Protein AF-A0A4U2DA63-F1 (afdb_monomer_lite)

Secondary structure (DSSP, 8-state):
-EEEEEEEEEEPTTTPEEHHHHHHHHHHTT-HHHHHHHHHHHHHH-GGGTTT-EE--TT--GGGTTSSEEEEEEEEEEE---HHHHHHHHHT-HHHHHHHHHHTTPPPHHHHHHHHHHTTSS-HHHHHTTSTTSS---HHHHHHHHHHHHHHHHHHHHHHHHHHT--

Radius of gyration: 21.56 Å; chains: 1; bounding box: 54×56×49 Å

Foldseek 3Di:
DDKDKWWFWWFDPVDWAQLVRVCVQCVVVVNNVVSVVLLVQCCVLPVPLNRQATAFRCQADPSCPRPRTDGTDMQMFDDDDDPVLVVCVVVVPVVVSVVVCVVVVGDHSLNSLSVCRSNNTHHLVRVCVIDPCNDPDDPVNVVVVVVVVVVVVVVVVVVVVVVVPPD

Structure (mmCIF, N/CA/C/O backbone):
data_AF-A0A4U2DA63-F1
#
_entry.id   AF-A0A4U2DA63-F1
#
loop_
_atom_site.group_PDB
_atom_site.id
_atom_site.type_symbol
_atom_site.label_atom_id
_atom_site.label_alt_id
_atom_site.label_comp_id
_atom_site.label_asym_id
_atom_site.label_entity_id
_atom_site.label_seq_id
_atom_site.pdbx_PDB_ins_code
_atom_site.Cartn_x
_atom_site.Cartn_y
_atom_site.Cartn_z
_atom_site.occupancy
_atom_site.B_iso_or_equiv
_atom_site.auth_seq_id
_atom_site.auth_comp_id
_atom_site.auth_asym_id
_atom_site.auth_atom_id
_atom_site.pdbx_PDB_model_num
ATOM 1 N N . LEU A 1 1 ? -22.366 0.342 10.769 1.00 85.88 1 LEU A N 1
ATOM 2 C CA . LEU A 1 1 ? -21.288 -0.202 9.923 1.00 85.88 1 LEU A CA 1
ATOM 3 C C . LEU A 1 1 ? -20.566 0.971 9.293 1.00 85.88 1 LEU A C 1
ATOM 5 O O . LEU A 1 1 ? -21.212 1.729 8.578 1.00 85.88 1 LEU A O 1
ATOM 9 N N . PHE A 1 2 ? -19.280 1.134 9.579 1.00 93.81 2 PHE A N 1
ATOM 10 C CA . PHE A 1 2 ? -18.422 2.060 8.848 1.00 93.81 2 PHE A CA 1
ATOM 11 C C . PHE A 1 2 ? -17.526 1.274 7.905 1.00 93.81 2 PHE A C 1
ATOM 13 O O . PHE A 1 2 ? -16.993 0.227 8.266 1.00 93.81 2 PHE A O 1
ATOM 20 N N . THR A 1 3 ? -17.407 1.770 6.680 1.00 95.00 3 THR A N 1
ATOM 21 C CA . THR A 1 3 ? -16.591 1.164 5.634 1.00 95.00 3 THR A CA 1
ATOM 22 C C . THR A 1 3 ? -15.811 2.254 4.939 1.00 95.00 3 THR A C 1
ATOM 24 O O . THR A 1 3 ? -16.402 3.222 4.454 1.00 95.00 3 THR A O 1
ATOM 27 N N . HIS A 1 4 ? -14.511 2.057 4.822 1.00 95.31 4 HIS A N 1
ATOM 28 C CA . HIS A 1 4 ? -13.670 2.858 3.955 1.00 95.31 4 HIS A CA 1
ATOM 29 C C . HIS A 1 4 ? -12.944 1.907 3.010 1.00 95.31 4 HIS A C 1
ATOM 31 O O . HIS A 1 4 ? -12.374 0.900 3.423 1.00 95.31 4 HIS A O 1
ATOM 37 N N . GLN A 1 5 ? -13.050 2.189 1.714 1.00 96.25 5 GLN A N 1
ATOM 38 C CA . GLN A 1 5 ? -12.529 1.325 0.667 1.00 96.25 5 GLN A CA 1
ATOM 39 C C . GLN A 1 5 ? -11.812 2.123 -0.413 1.00 96.25 5 GLN A C 1
ATOM 41 O O . GLN A 1 5 ? -12.194 3.249 -0.739 1.00 96.25 5 GLN A O 1
ATOM 46 N N . LYS A 1 6 ? -10.818 1.484 -1.027 1.00 97.19 6 LYS A N 1
ATOM 47 C CA . LYS A 1 6 ? -10.111 1.975 -2.208 1.00 97.19 6 LYS A CA 1
ATOM 48 C C . LYS A 1 6 ? -9.960 0.838 -3.217 1.00 97.19 6 LYS A C 1
ATOM 50 O O . LYS A 1 6 ? -9.891 -0.340 -2.862 1.00 97.19 6 LYS A O 1
ATOM 55 N N . LEU A 1 7 ? -9.904 1.204 -4.495 1.00 98.00 7 LEU A N 1
ATOM 56 C CA . LEU A 1 7 ? -9.542 0.283 -5.567 1.00 98.00 7 LEU A CA 1
ATOM 57 C C . LEU A 1 7 ? -8.098 0.550 -5.968 1.00 98.00 7 LEU A C 1
ATOM 59 O O . LEU A 1 7 ? -7.829 1.534 -6.658 1.00 98.00 7 LEU A O 1
ATOM 63 N N . VAL A 1 8 ? -7.198 -0.334 -5.547 1.00 98.06 8 VAL A N 1
ATOM 64 C CA . VAL A 1 8 ? -5.779 -0.229 -5.882 1.00 98.06 8 VAL A CA 1
ATOM 65 C C . VAL A 1 8 ? -5.472 -0.895 -7.213 1.00 98.06 8 VAL A C 1
ATOM 67 O O . VAL A 1 8 ? -6.122 -1.877 -7.587 1.00 98.06 8 VAL A O 1
ATOM 70 N N . ARG A 1 9 ? -4.507 -0.364 -7.965 1.00 98.44 9 ARG A N 1
ATOM 71 C CA . ARG A 1 9 ? -4.078 -0.981 -9.229 1.00 98.44 9 ARG A CA 1
ATOM 72 C C . ARG A 1 9 ? -3.443 -2.347 -8.958 1.00 98.44 9 ARG A C 1
ATOM 74 O O . ARG A 1 9 ? -2.676 -2.523 -8.016 1.00 98.44 9 ARG A O 1
ATOM 81 N N . LYS A 1 10 ? -3.813 -3.337 -9.771 1.00 98.69 10 LYS A N 1
ATOM 82 C CA . LYS A 1 10 ? -3.297 -4.704 -9.658 1.00 98.69 10 LYS A CA 1
ATOM 83 C C . LYS A 1 10 ? -2.091 -4.873 -10.571 1.00 98.69 10 LYS A C 1
ATOM 85 O O . LYS A 1 10 ? -2.161 -4.515 -11.747 1.00 98.69 10 LYS A O 1
ATOM 90 N N . LEU A 1 11 ? -1.028 -5.488 -10.066 1.00 98.81 11 LEU A N 1
ATOM 91 C CA . LEU A 1 11 ? 0.128 -5.862 -10.874 1.00 98.81 11 LEU A CA 1
ATOM 92 C C . LEU A 1 11 ? -0.267 -6.776 -12.040 1.00 98.81 11 LEU A C 1
ATOM 94 O O . LEU A 1 11 ? -1.131 -7.650 -11.918 1.00 98.81 11 LEU A O 1
ATOM 98 N N . CYS A 1 12 ? 0.372 -6.579 -13.193 1.00 98.62 12 CYS A N 1
ATOM 99 C CA . CYS A 1 12 ? 0.159 -7.454 -14.337 1.00 98.62 12 CYS A CA 1
ATOM 100 C C . CYS A 1 12 ? 0.702 -8.864 -14.035 1.00 98.62 12 CYS A C 1
ATOM 102 O O . CYS A 1 12 ? 1.898 -9.001 -13.781 1.00 98.62 12 CYS A O 1
ATOM 104 N N . PRO A 1 13 ? -0.108 -9.932 -14.155 1.00 97.88 13 PRO A N 1
ATOM 105 C CA . PRO A 1 13 ? 0.342 -11.290 -13.836 1.00 97.88 13 PRO A CA 1
ATOM 106 C C . PRO A 1 13 ? 1.377 -11.847 -14.828 1.00 97.88 13 PRO A C 1
ATOM 108 O O . PRO A 1 13 ? 1.929 -12.912 -14.587 1.00 97.88 13 PRO A O 1
ATOM 111 N N . HIS A 1 14 ? 1.619 -11.159 -15.949 1.00 98.38 14 HIS A N 1
ATOM 112 C CA . HIS A 1 14 ? 2.535 -11.607 -17.002 1.00 98.38 14 HIS A CA 1
ATOM 113 C C . HIS A 1 14 ? 3.917 -10.958 -16.944 1.00 98.38 14 HIS A C 1
ATOM 115 O O . HIS A 1 14 ? 4.834 -11.469 -17.576 1.00 98.38 14 HIS A O 1
ATOM 121 N N . CYS A 1 15 ? 4.057 -9.815 -16.270 1.00 98.50 15 CYS A N 1
ATOM 122 C CA . CYS A 1 15 ? 5.322 -9.081 -16.250 1.00 98.50 15 CYS A CA 1
ATOM 123 C C . CYS A 1 15 ? 5.714 -8.541 -14.875 1.00 98.50 15 CYS A C 1
ATOM 125 O O . CYS A 1 15 ? 6.752 -7.906 -14.784 1.00 98.50 15 CYS A O 1
ATOM 127 N N . ALA A 1 16 ? 4.911 -8.733 -13.823 1.00 98.56 16 ALA A N 1
ATOM 128 C CA . ALA A 1 16 ? 5.319 -8.345 -12.474 1.00 98.56 16 ALA A CA 1
ATOM 129 C C . ALA A 1 16 ? 6.636 -9.035 -12.092 1.00 98.56 16 ALA A C 1
ATOM 131 O O . ALA A 1 16 ? 6.780 -10.239 -12.296 1.00 98.56 16 ALA A O 1
ATOM 132 N N . LEU A 1 17 ? 7.570 -8.263 -11.543 1.00 98.50 17 LEU A N 1
ATOM 133 C CA . LEU A 1 17 ? 8.938 -8.703 -11.281 1.00 98.50 17 LEU A CA 1
ATOM 134 C C . LEU A 1 17 ? 9.125 -9.015 -9.804 1.00 98.50 17 LEU A C 1
ATOM 136 O O . LEU A 1 17 ? 8.574 -8.319 -8.950 1.00 98.50 17 LEU A O 1
ATOM 140 N N . THR A 1 18 ? 9.923 -10.030 -9.488 1.00 97.94 18 THR A N 1
ATOM 141 C CA . THR A 1 18 ? 10.532 -10.152 -8.155 1.00 97.94 18 THR A CA 1
ATOM 142 C C . THR A 1 18 ? 11.461 -8.958 -7.896 1.00 97.94 18 THR A C 1
ATOM 144 O O . THR A 1 18 ? 11.858 -8.265 -8.833 1.00 97.94 18 THR A O 1
ATOM 147 N N . LEU A 1 19 ? 11.828 -8.698 -6.638 1.00 95.88 19 LEU A N 1
ATOM 148 C CA . LEU A 1 19 ? 12.785 -7.625 -6.335 1.00 95.88 19 LEU A CA 1
ATOM 149 C C . LEU A 1 19 ? 14.155 -7.870 -6.991 1.00 95.88 19 LEU A C 1
ATOM 151 O O . LEU A 1 19 ? 14.744 -6.933 -7.523 1.00 95.88 19 LEU A O 1
ATOM 155 N N . ASP A 1 20 ? 14.609 -9.124 -7.049 1.00 94.50 20 ASP A N 1
ATOM 156 C CA . ASP A 1 20 ? 15.888 -9.480 -7.674 1.00 94.50 20 ASP A CA 1
ATOM 157 C C . ASP A 1 20 ? 15.867 -9.251 -9.196 1.00 94.50 20 ASP A C 1
ATOM 159 O O . ASP A 1 20 ? 16.792 -8.664 -9.757 1.00 94.50 20 ASP A O 1
ATOM 163 N N . GLU A 1 21 ? 14.782 -9.648 -9.870 1.00 96.88 21 GLU A N 1
ATOM 164 C CA . GLU A 1 21 ? 14.586 -9.398 -11.308 1.00 96.88 21 GLU A CA 1
ATOM 165 C C . GLU A 1 21 ? 14.439 -7.902 -11.612 1.00 96.88 21 GLU A C 1
ATOM 167 O O . GLU A 1 21 ? 14.911 -7.413 -12.643 1.00 96.88 21 GLU A O 1
ATOM 172 N N . ALA A 1 22 ? 13.788 -7.163 -10.709 1.00 97.38 22 ALA A N 1
ATOM 173 C CA . ALA A 1 22 ? 13.532 -5.745 -10.879 1.00 97.38 22 ALA A CA 1
ATOM 174 C C . ALA A 1 22 ? 14.817 -4.930 -10.963 1.00 97.38 22 ALA A C 1
ATOM 176 O O . ALA A 1 22 ? 14.850 -3.984 -11.741 1.00 97.38 22 ALA A O 1
ATOM 177 N N . LYS A 1 23 ? 15.889 -5.307 -10.256 1.00 96.75 23 LYS A N 1
ATOM 178 C CA . LYS A 1 23 ? 17.153 -4.565 -10.328 1.00 96.75 23 LYS A CA 1
ATOM 179 C C . LYS A 1 23 ? 17.625 -4.379 -11.774 1.00 96.75 23 LYS A C 1
ATOM 181 O O . LYS A 1 23 ? 17.825 -3.252 -12.212 1.00 96.75 23 LYS A O 1
ATOM 186 N N . ALA A 1 24 ? 17.760 -5.473 -12.522 1.00 96.19 24 ALA A N 1
ATOM 187 C CA . ALA A 1 24 ? 18.251 -5.419 -13.898 1.00 96.19 24 ALA A CA 1
ATOM 188 C C . ALA A 1 24 ? 17.273 -4.690 -14.835 1.00 96.19 24 ALA A C 1
ATOM 190 O O . ALA A 1 24 ? 17.699 -3.927 -15.701 1.00 96.19 24 ALA A O 1
ATOM 191 N N . ALA A 1 25 ? 15.965 -4.896 -14.651 1.00 97.25 25 ALA A N 1
ATOM 192 C CA . ALA A 1 25 ? 14.949 -4.230 -15.460 1.00 97.25 25 ALA A CA 1
ATOM 193 C C . ALA A 1 25 ? 14.934 -2.712 -15.226 1.00 97.25 25 ALA A C 1
ATOM 195 O O . ALA A 1 25 ? 14.902 -1.946 -16.179 1.00 97.25 25 ALA A O 1
ATOM 196 N N . TYR A 1 26 ? 14.989 -2.260 -13.976 1.00 98.00 26 TYR A N 1
ATOM 197 C CA . TYR A 1 26 ? 15.017 -0.836 -13.648 1.00 98.00 26 TYR A CA 1
ATOM 198 C C . TYR A 1 26 ? 16.339 -0.184 -14.071 1.00 98.00 26 TYR A C 1
ATOM 200 O O . TYR A 1 26 ? 16.313 0.929 -14.590 1.00 98.00 26 TYR A O 1
ATOM 208 N N . ASP A 1 27 ? 17.470 -0.888 -13.933 1.00 96.81 27 ASP A N 1
ATOM 209 C CA . ASP A 1 27 ? 18.773 -0.418 -14.418 1.00 96.81 27 ASP A CA 1
ATOM 210 C C . ASP A 1 27 ? 18.759 -0.191 -15.948 1.00 96.81 27 ASP A C 1
ATOM 212 O O . ASP A 1 27 ? 19.274 0.819 -16.413 1.00 96.81 27 ASP A O 1
ATOM 216 N N . HIS A 1 28 ? 18.124 -1.075 -16.732 1.00 97.00 28 HIS A N 1
ATOM 217 C CA . HIS A 1 28 ? 17.982 -0.923 -18.193 1.00 97.00 28 HIS A CA 1
ATOM 218 C C . HIS A 1 28 ? 17.077 0.253 -18.607 1.00 97.00 28 HIS A C 1
ATOM 220 O O . HIS A 1 28 ? 17.131 0.713 -19.746 1.00 97.00 28 HIS A O 1
ATOM 226 N N . HIS A 1 29 ? 16.208 0.709 -17.708 1.00 96.38 29 HIS A N 1
ATOM 227 C CA . HIS A 1 29 ? 15.232 1.767 -17.961 1.00 96.38 29 HIS A CA 1
ATOM 228 C C . HIS A 1 29 ? 15.611 3.108 -17.312 1.00 96.38 29 HIS A C 1
ATOM 230 O O . HIS A 1 29 ? 14.774 4.004 -17.278 1.00 96.38 29 HIS A O 1
ATOM 236 N N . ASP A 1 30 ? 16.841 3.246 -16.805 1.00 96.75 30 ASP A N 1
ATOM 237 C CA . ASP A 1 30 ? 17.318 4.440 -16.091 1.00 96.75 30 ASP A CA 1
ATOM 238 C C . ASP A 1 30 ? 16.449 4.814 -14.866 1.00 96.75 30 ASP A C 1
ATOM 240 O O . ASP A 1 30 ? 16.319 5.978 -14.487 1.00 96.75 30 ASP A O 1
ATOM 244 N N . GLU A 1 31 ? 15.844 3.812 -14.212 1.00 96.50 31 GLU A N 1
ATOM 245 C CA . GLU A 1 31 ? 14.964 3.975 -13.044 1.00 96.50 31 GLU A CA 1
ATOM 246 C C . GLU A 1 31 ? 15.602 3.450 -11.737 1.00 96.50 31 GLU A C 1
ATOM 248 O O . GLU A 1 31 ? 14.911 3.025 -10.804 1.00 96.50 31 GLU A O 1
ATOM 253 N N . GLN A 1 32 ? 16.933 3.484 -11.615 1.00 96.62 32 GLN A N 1
ATOM 254 C CA . GLN A 1 32 ? 17.656 2.916 -10.464 1.00 96.62 32 GLN A CA 1
ATOM 255 C C . GLN A 1 32 ? 17.201 3.522 -9.129 1.00 96.62 32 GLN A C 1
ATOM 257 O O . GLN A 1 32 ? 17.035 2.801 -8.144 1.00 96.62 32 GLN A O 1
ATOM 262 N N . ALA A 1 33 ? 16.942 4.834 -9.096 1.00 94.88 33 ALA A N 1
ATOM 263 C CA . ALA A 1 33 ? 16.454 5.524 -7.902 1.00 94.88 33 ALA A CA 1
ATOM 264 C C . ALA A 1 33 ? 15.083 4.989 -7.450 1.00 94.88 33 ALA A C 1
ATOM 266 O O . ALA A 1 33 ? 14.896 4.682 -6.273 1.00 94.88 33 ALA A O 1
ATOM 267 N N . ALA A 1 34 ? 14.151 4.789 -8.389 1.00 94.56 34 ALA A N 1
ATOM 268 C CA . ALA A 1 34 ? 12.824 4.255 -8.092 1.00 94.56 34 ALA A CA 1
ATOM 269 C C . ALA A 1 34 ? 12.896 2.819 -7.548 1.00 94.56 34 ALA A C 1
ATOM 271 O O . ALA A 1 34 ? 12.163 2.473 -6.616 1.00 94.56 34 ALA A O 1
ATOM 272 N N . TYR A 1 35 ? 13.804 1.995 -8.084 1.00 96.94 35 TYR A N 1
ATOM 273 C CA . TYR A 1 35 ? 14.079 0.664 -7.543 1.00 96.94 35 TYR A CA 1
ATOM 274 C C . TYR A 1 35 ? 14.596 0.728 -6.098 1.00 96.94 35 TYR A C 1
ATOM 276 O O . TYR A 1 35 ? 14.050 0.044 -5.232 1.00 96.94 35 TYR A O 1
ATOM 284 N N . GLN A 1 36 ? 15.585 1.581 -5.807 1.00 95.56 36 GLN A N 1
ATOM 285 C CA . GLN A 1 36 ? 16.142 1.718 -4.452 1.00 95.56 36 GLN A CA 1
ATOM 286 C C . GLN A 1 36 ? 15.100 2.192 -3.435 1.00 95.56 36 GLN A C 1
ATOM 288 O O . GLN A 1 36 ? 15.037 1.664 -2.320 1.00 95.56 36 GLN A O 1
ATOM 293 N N . THR A 1 37 ? 14.235 3.135 -3.821 1.00 93.75 37 THR A N 1
ATOM 294 C CA . THR A 1 37 ? 13.110 3.557 -2.981 1.00 93.75 37 THR A CA 1
ATOM 295 C C . THR A 1 37 ? 12.199 2.372 -2.675 1.00 93.75 37 THR A C 1
ATOM 297 O O . THR A 1 37 ? 11.969 2.078 -1.504 1.00 93.75 37 THR A O 1
ATOM 300 N N . LYS A 1 38 ? 11.737 1.632 -3.691 1.00 95.12 38 LYS A N 1
ATOM 301 C CA . LYS A 1 38 ? 10.862 0.462 -3.494 1.00 95.12 38 LYS A CA 1
ATOM 302 C C . LYS A 1 38 ? 11.513 -0.589 -2.597 1.00 95.12 38 LYS A C 1
ATOM 304 O O . LYS A 1 38 ? 10.867 -1.071 -1.671 1.00 95.12 38 LYS A O 1
ATOM 309 N N . LEU A 1 39 ? 12.786 -0.909 -2.831 1.00 95.19 39 LEU A N 1
ATOM 310 C CA . LEU A 1 39 ? 13.541 -1.877 -2.035 1.00 95.19 39 LEU A CA 1
ATOM 311 C C . LEU A 1 39 ? 13.607 -1.464 -0.559 1.00 95.19 39 LEU A C 1
ATOM 313 O O . LEU A 1 39 ? 13.322 -2.272 0.325 1.00 95.19 39 LEU A O 1
ATOM 317 N N . THR A 1 40 ? 13.916 -0.194 -0.294 1.00 93.12 40 THR A N 1
ATOM 318 C CA . THR A 1 40 ? 13.990 0.363 1.065 1.00 93.12 40 THR A CA 1
ATOM 319 C C . THR A 1 40 ? 12.634 0.303 1.765 1.00 93.12 40 THR A C 1
ATOM 321 O O . THR A 1 40 ? 12.533 -0.135 2.914 1.00 93.12 40 THR A O 1
ATOM 324 N N . GLN A 1 41 ? 11.572 0.703 1.064 1.00 92.69 41 GLN A N 1
ATOM 325 C CA . GLN A 1 41 ? 10.210 0.702 1.595 1.00 92.69 41 GLN A CA 1
ATOM 326 C C . GLN A 1 41 ? 9.736 -0.719 1.919 1.00 92.69 41 GLN A C 1
ATOM 328 O O . GLN A 1 41 ? 9.219 -0.959 3.010 1.00 92.69 41 GLN A O 1
ATOM 333 N N . VAL A 1 42 ? 9.951 -1.671 1.006 1.00 94.31 42 VAL A N 1
ATOM 334 C CA . VAL A 1 42 ? 9.591 -3.078 1.216 1.00 94.31 42 VAL A CA 1
ATOM 335 C C . VAL A 1 42 ? 10.391 -3.683 2.365 1.00 94.31 42 VAL A C 1
ATOM 337 O O . VAL A 1 42 ? 9.796 -4.303 3.240 1.00 94.31 42 VAL A O 1
ATOM 340 N N . SER A 1 43 ? 11.705 -3.456 2.420 1.00 93.38 43 SER A N 1
ATOM 341 C CA . SER A 1 43 ? 12.558 -3.988 3.495 1.00 93.38 43 SER A CA 1
ATOM 342 C C . SER A 1 43 ? 12.159 -3.451 4.871 1.00 93.38 43 SER A C 1
ATOM 344 O O . SER A 1 43 ? 12.243 -4.164 5.865 1.00 93.38 43 SER A O 1
ATOM 346 N N . THR A 1 44 ? 11.681 -2.206 4.926 1.00 91.31 44 THR A N 1
ATOM 347 C CA . THR A 1 44 ? 11.251 -1.554 6.169 1.00 91.31 44 THR A CA 1
ATOM 348 C C . THR A 1 44 ? 9.863 -2.016 6.613 1.00 91.31 44 THR A C 1
ATOM 350 O O . THR A 1 44 ? 9.633 -2.261 7.794 1.00 91.31 44 THR A O 1
ATOM 353 N N . LEU A 1 45 ? 8.909 -2.109 5.682 1.00 92.31 45 LEU A N 1
ATOM 354 C CA . LEU A 1 45 ? 7.502 -2.366 6.007 1.00 92.31 45 LEU A CA 1
ATOM 355 C C . LEU A 1 45 ? 7.125 -3.847 5.998 1.00 92.31 45 LEU A C 1
ATOM 357 O O . LEU A 1 45 ? 6.155 -4.229 6.650 1.00 92.31 45 LEU A O 1
ATOM 361 N N . LEU A 1 46 ? 7.847 -4.661 5.232 1.00 94.31 46 LEU A N 1
ATOM 362 C CA . LEU A 1 46 ? 7.534 -6.059 4.946 1.00 94.31 46 LEU A CA 1
ATOM 363 C C . LEU A 1 46 ? 8.799 -6.949 4.976 1.00 94.31 46 LEU A C 1
ATOM 365 O O . LEU A 1 46 ? 9.011 -7.716 4.031 1.00 94.31 46 LEU A O 1
ATOM 369 N N . PRO A 1 47 ? 9.629 -6.900 6.041 1.00 92.19 47 PRO A N 1
ATOM 370 C CA . PRO A 1 47 ? 10.904 -7.627 6.089 1.00 92.19 47 PRO A CA 1
ATOM 371 C C . PRO A 1 47 ? 10.735 -9.139 5.856 1.00 92.19 47 PRO A C 1
ATOM 373 O O . PRO A 1 47 ? 11.477 -9.741 5.084 1.00 92.19 47 PRO A O 1
ATOM 376 N N . GLU A 1 48 ? 9.686 -9.737 6.423 1.00 94.06 48 GLU A N 1
ATOM 377 C CA . GLU A 1 48 ? 9.412 -11.180 6.324 1.00 94.06 48 GLU A CA 1
ATOM 378 C C . GLU A 1 48 ? 8.854 -11.623 4.957 1.00 94.06 48 GLU A C 1
ATOM 380 O O . GLU A 1 48 ? 8.853 -12.810 4.629 1.00 94.06 48 GLU A O 1
ATOM 385 N N . ALA A 1 49 ? 8.358 -10.688 4.139 1.00 92.06 49 ALA A N 1
ATOM 386 C CA . ALA A 1 49 ? 7.699 -10.991 2.865 1.00 92.06 49 ALA A CA 1
ATOM 387 C C . ALA A 1 49 ? 8.543 -10.619 1.634 1.00 92.06 49 ALA A C 1
ATOM 389 O O . ALA A 1 49 ? 8.055 -10.721 0.508 1.00 92.06 49 ALA A O 1
ATOM 390 N N . HIS A 1 50 ? 9.808 -10.229 1.822 1.00 91.00 50 HIS A N 1
ATOM 391 C CA . HIS A 1 50 ? 10.689 -9.718 0.763 1.00 91.00 50 HIS A CA 1
ATOM 392 C C . HIS A 1 50 ? 10.721 -10.601 -0.504 1.00 91.00 50 HIS A C 1
ATOM 394 O O . HIS A 1 50 ? 10.665 -10.098 -1.622 1.00 91.00 50 HIS A O 1
ATOM 400 N N . HIS A 1 51 ? 10.737 -11.928 -0.345 1.00 92.44 51 HIS A N 1
ATOM 401 C CA . HIS A 1 51 ? 10.796 -12.897 -1.450 1.00 92.44 51 HIS A CA 1
ATOM 402 C C . HIS A 1 51 ? 9.470 -13.053 -2.231 1.00 92.44 51 HIS A C 1
ATOM 404 O O . HIS A 1 51 ? 9.466 -13.460 -3.399 1.00 92.44 51 HIS A O 1
ATOM 410 N N . GLN A 1 52 ? 8.333 -12.739 -1.602 1.00 96.19 52 GLN A N 1
ATOM 411 C CA . GLN A 1 52 ? 6.998 -12.832 -2.210 1.00 96.19 52 GLN A CA 1
ATOM 412 C C . GLN A 1 52 ? 6.580 -11.537 -2.899 1.00 96.19 52 GLN A C 1
ATOM 414 O O . GLN A 1 52 ? 5.835 -11.583 -3.880 1.00 96.19 52 GLN A O 1
ATOM 419 N N . VAL A 1 53 ? 7.080 -10.397 -2.418 1.00 97.88 53 VAL A N 1
ATOM 420 C CA . VAL A 1 53 ? 6.776 -9.092 -3.000 1.00 97.88 53 VAL A CA 1
ATOM 421 C C . VAL A 1 53 ? 7.132 -9.075 -4.487 1.00 97.88 53 VAL A C 1
ATOM 423 O O . VAL A 1 53 ? 8.100 -9.685 -4.959 1.00 97.88 53 VAL A O 1
ATOM 426 N N . ARG A 1 54 ? 6.283 -8.380 -5.239 1.00 98.50 54 ARG A N 1
ATOM 427 C CA . ARG A 1 54 ? 6.461 -8.112 -6.659 1.00 98.50 54 ARG A CA 1
ATOM 428 C C . ARG A 1 54 ? 6.349 -6.617 -6.903 1.00 98.50 54 ARG A C 1
ATOM 430 O O . ARG A 1 54 ? 5.632 -5.923 -6.183 1.00 98.50 54 ARG A O 1
ATOM 437 N N . VAL A 1 55 ? 7.034 -6.138 -7.931 1.00 98.38 55 VAL A N 1
ATOM 438 C CA . VAL A 1 55 ? 6.997 -4.739 -8.363 1.00 98.38 55 VAL A CA 1
ATOM 439 C C . VAL A 1 55 ? 6.594 -4.628 -9.825 1.00 98.38 55 VAL A C 1
ATOM 441 O O . VAL A 1 55 ? 6.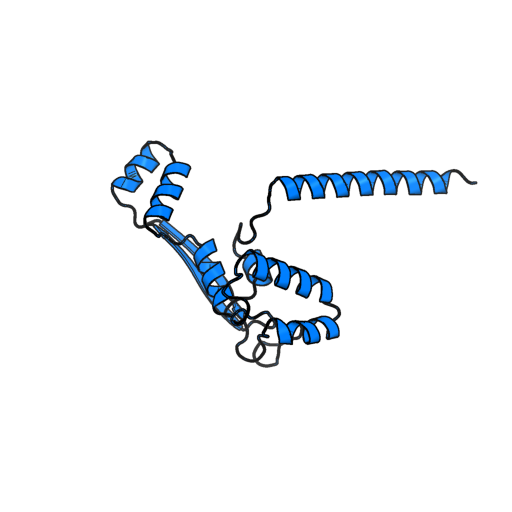633 -5.595 -10.597 1.00 98.38 55 VAL A O 1
ATOM 444 N N . LYS A 1 56 ? 6.146 -3.431 -10.195 1.00 98.31 56 LYS A N 1
ATOM 445 C CA . LYS A 1 56 ? 5.705 -3.114 -11.549 1.00 98.31 56 LYS A CA 1
ATOM 446 C C . LYS A 1 56 ? 6.882 -3.216 -12.521 1.00 98.31 56 LYS A C 1
ATOM 448 O O . LYS A 1 56 ? 7.954 -2.696 -12.248 1.00 98.31 56 LYS A O 1
ATOM 453 N N . HIS A 1 57 ? 6.679 -3.828 -13.685 1.00 98.38 57 HIS A N 1
ATOM 454 C CA . HIS A 1 57 ? 7.670 -3.743 -14.762 1.00 98.38 57 HIS A CA 1
ATOM 455 C C . HIS A 1 57 ? 7.679 -2.323 -15.354 1.00 98.38 57 HIS A C 1
ATOM 457 O O . HIS A 1 57 ? 6.601 -1.887 -15.770 1.00 98.38 57 HIS A O 1
ATOM 463 N N . PRO A 1 58 ? 8.836 -1.641 -15.491 1.00 97.75 58 PRO A N 1
ATOM 464 C CA . PRO A 1 58 ? 8.909 -0.276 -16.032 1.00 97.75 58 PRO A CA 1
ATOM 465 C C . PRO A 1 58 ? 8.250 -0.133 -17.414 1.00 97.75 58 PRO A C 1
ATOM 467 O O . PRO A 1 58 ? 7.349 0.677 -17.600 1.00 97.75 58 PRO A O 1
ATOM 470 N N . ALA A 1 59 ? 8.597 -1.016 -18.358 1.00 97.56 59 ALA A N 1
ATOM 471 C CA . ALA A 1 59 ? 8.003 -1.041 -19.703 1.00 97.56 59 ALA A CA 1
ATOM 472 C C . ALA A 1 59 ? 6.603 -1.685 -19.820 1.00 97.56 59 ALA A C 1
ATOM 474 O O . ALA A 1 59 ? 5.981 -1.636 -20.884 1.00 97.56 59 ALA A O 1
ATOM 475 N N . GLY A 1 60 ? 6.130 -2.389 -18.786 1.00 98.06 60 GLY A N 1
ATOM 476 C CA . GLY A 1 60 ? 5.001 -3.313 -18.910 1.00 98.06 60 GLY A CA 1
ATOM 477 C C . GLY A 1 60 ? 5.162 -4.369 -20.021 1.00 98.06 60 GLY A C 1
ATOM 478 O O . GLY A 1 60 ? 6.255 -4.695 -20.472 1.00 98.06 60 GLY A O 1
ATOM 479 N N . CYS A 1 61 ? 4.043 -4.939 -20.470 1.00 98.44 61 CYS A N 1
ATOM 480 C CA . CYS A 1 61 ? 3.988 -5.890 -21.581 1.00 98.44 61 CYS A CA 1
ATOM 481 C C . CYS A 1 61 ? 2.685 -5.724 -22.384 1.00 98.44 61 CYS A C 1
ATOM 483 O O . CYS A 1 61 ? 1.786 -4.972 -22.000 1.00 98.44 61 CYS A O 1
ATOM 485 N N . LYS A 1 62 ? 2.526 -6.475 -23.483 1.00 98.25 62 LYS A N 1
ATOM 486 C CA . LYS A 1 62 ? 1.310 -6.437 -24.323 1.00 98.25 62 LYS A CA 1
ATOM 487 C C . LYS A 1 62 ? 0.013 -6.753 -23.560 1.00 98.25 62 LYS A C 1
ATOM 489 O O . LYS A 1 62 ? -1.037 -6.218 -23.898 1.00 98.25 62 LYS A O 1
ATOM 494 N N . HIS A 1 63 ? 0.079 -7.581 -22.514 1.00 98.19 63 HIS A N 1
ATOM 495 C CA . HIS A 1 63 ? -1.095 -7.991 -21.731 1.00 98.19 63 HIS A CA 1
ATOM 496 C C . HIS A 1 63 ? -1.617 -6.891 -20.798 1.00 98.19 63 HIS A C 1
ATOM 498 O O . HIS A 1 63 ? -2.788 -6.909 -20.425 1.00 98.19 63 HIS A O 1
ATOM 504 N N . CYS A 1 64 ? -0.768 -5.929 -20.433 1.00 98.31 64 CYS A N 1
ATOM 505 C CA . CYS A 1 64 ? -1.153 -4.747 -19.664 1.00 98.31 64 CYS A CA 1
ATOM 506 C C . CYS A 1 64 ? -1.099 -3.457 -20.486 1.00 98.31 64 CYS A C 1
ATOM 508 O O . CYS A 1 64 ? -1.236 -2.387 -19.913 1.00 98.31 64 CYS A O 1
ATOM 510 N N . ARG A 1 65 ? -0.926 -3.531 -21.814 1.00 98.00 65 ARG A N 1
ATOM 511 C CA . ARG A 1 65 ? -0.782 -2.345 -22.680 1.00 98.00 65 ARG A CA 1
ATOM 512 C C . ARG A 1 65 ? 0.356 -1.431 -22.207 1.00 98.00 65 ARG A C 1
ATOM 514 O O . ARG A 1 65 ? 0.180 -0.227 -22.074 1.00 98.00 65 ARG A O 1
ATOM 521 N N . GLN A 1 66 ? 1.503 -2.048 -21.910 1.00 98.06 66 GLN A N 1
ATOM 522 C CA . GLN A 1 66 ? 2.741 -1.358 -21.535 1.00 98.06 66 GLN A CA 1
ATOM 523 C C . GLN A 1 66 ? 2.642 -0.508 -20.250 1.00 98.06 66 GLN A C 1
ATOM 525 O O . GLN A 1 66 ? 3.442 0.391 -20.040 1.00 98.06 66 GLN A O 1
ATOM 530 N N . THR A 1 67 ? 1.686 -0.793 -19.356 1.00 97.69 67 THR A N 1
ATOM 531 C CA . THR A 1 67 ? 1.542 -0.045 -18.088 1.00 97.69 67 THR A CA 1
ATOM 532 C C . THR A 1 67 ? 2.235 -0.715 -16.898 1.00 97.69 67 THR A C 1
ATOM 534 O O . THR A 1 67 ? 2.544 -0.054 -15.911 1.00 97.69 67 THR A O 1
ATOM 537 N N . GLY A 1 68 ? 2.423 -2.039 -16.964 1.00 98.06 68 GLY A N 1
ATOM 538 C CA . GLY A 1 68 ? 2.871 -2.882 -15.848 1.00 98.06 68 GLY A CA 1
ATOM 539 C C . GLY A 1 68 ? 1.754 -3.326 -14.888 1.00 98.06 68 GLY A C 1
ATOM 540 O O . GLY A 1 68 ? 1.987 -4.165 -14.018 1.00 98.06 68 GLY A O 1
ATOM 541 N N . GLU A 1 69 ? 0.521 -2.856 -15.086 1.00 98.50 69 GLU A N 1
ATOM 542 C CA . GLU A 1 69 ? -0.631 -3.100 -14.207 1.00 98.50 69 GLU A CA 1
ATOM 543 C C . GLU A 1 69 ? -1.866 -3.512 -15.024 1.00 98.50 69 GLU A C 1
ATOM 545 O O . GLU A 1 69 ? -2.105 -3.016 -16.124 1.00 98.50 69 GLU A O 1
ATOM 550 N N . SER A 1 70 ? -2.678 -4.439 -14.514 1.00 98.00 70 SER A N 1
ATOM 551 C CA . SER A 1 70 ? -3.890 -4.894 -15.204 1.00 98.00 70 SER A CA 1
ATOM 552 C C . SER A 1 70 ? -5.017 -5.195 -14.220 1.00 98.00 70 SER A C 1
ATOM 554 O O . SER A 1 70 ? -4.986 -6.177 -13.476 1.00 98.00 70 SER A O 1
ATOM 556 N N . GLY A 1 71 ? -6.040 -4.338 -14.242 1.00 97.62 71 GLY A N 1
ATOM 557 C CA . GLY A 1 71 ? -7.195 -4.419 -13.354 1.00 97.62 71 GLY A CA 1
ATOM 558 C C . GLY A 1 71 ? -6.983 -3.721 -12.010 1.00 97.62 71 GLY A C 1
ATOM 559 O O . GLY A 1 71 ? -6.063 -2.922 -11.827 1.00 97.62 71 GLY A O 1
ATOM 560 N N . ARG A 1 72 ? -7.890 -3.995 -11.069 1.00 98.19 72 ARG A N 1
ATOM 561 C CA . ARG A 1 72 ? -7.911 -3.386 -9.734 1.00 98.19 72 ARG A CA 1
ATOM 562 C C . ARG A 1 72 ? -8.205 -4.434 -8.665 1.00 98.19 72 ARG A C 1
ATOM 564 O O . ARG A 1 72 ? -8.846 -5.443 -8.956 1.00 98.19 72 ARG A O 1
ATOM 571 N N . LEU A 1 73 ? -7.762 -4.176 -7.440 1.00 97.81 73 LEU A N 1
ATOM 572 C CA . LEU A 1 73 ? -8.078 -4.956 -6.247 1.00 97.81 73 LEU A CA 1
ATOM 573 C C . LEU A 1 73 ? -8.705 -4.061 -5.184 1.00 97.81 73 LEU A C 1
ATOM 575 O O . LEU A 1 73 ? -8.375 -2.885 -5.066 1.00 97.81 73 LEU A O 1
ATOM 579 N N . LEU A 1 74 ? -9.620 -4.637 -4.411 1.00 97.56 74 LEU A N 1
ATOM 580 C CA . LEU A 1 74 ? -10.218 -3.972 -3.265 1.00 97.56 74 LEU A CA 1
ATOM 581 C C . LEU A 1 74 ? -9.257 -4.037 -2.076 1.00 97.56 74 LEU A C 1
ATOM 583 O O . LEU A 1 74 ? -8.814 -5.120 -1.688 1.00 97.56 74 LEU A O 1
ATOM 587 N N . VAL A 1 75 ? -9.008 -2.879 -1.477 1.00 97.75 75 VAL A N 1
ATOM 588 C CA . VAL A 1 75 ? -8.529 -2.755 -0.101 1.00 97.75 75 VAL A CA 1
ATOM 589 C C . VAL A 1 75 ? -9.591 -1.997 0.678 1.00 97.75 75 VAL A C 1
ATOM 591 O O . VAL A 1 75 ? -10.219 -1.072 0.161 1.00 97.75 75 VAL A O 1
ATOM 594 N N . LEU A 1 76 ? -9.847 -2.437 1.899 1.00 96.25 76 LEU A N 1
ATOM 595 C CA . LEU A 1 76 ? -10.861 -1.842 2.751 1.00 96.25 76 LEU A CA 1
ATOM 596 C C . LEU A 1 76 ? -10.514 -2.016 4.220 1.00 96.25 76 LEU A C 1
ATOM 598 O O . LEU A 1 76 ? -9.811 -2.963 4.581 1.00 96.25 76 LEU A O 1
ATOM 602 N N . GLU A 1 77 ? -11.120 -1.155 5.018 1.00 95.12 77 GLU A N 1
ATOM 603 C CA . GLU A 1 77 ? -11.357 -1.334 6.440 1.00 95.12 77 GLU A CA 1
ATOM 604 C C . GLU A 1 77 ? -12.861 -1.313 6.711 1.00 95.12 77 GLU A C 1
ATOM 606 O O . GLU A 1 77 ? -13.631 -0.596 6.059 1.00 95.12 77 GLU A O 1
ATOM 611 N N . LEU A 1 78 ? -13.280 -2.134 7.667 1.00 94.75 78 LEU A N 1
ATOM 612 C CA . LEU A 1 78 ? -14.676 -2.296 8.039 1.00 94.75 78 LEU A CA 1
ATOM 613 C C . LEU A 1 78 ? -14.785 -2.340 9.556 1.00 94.75 78 LEU A C 1
ATOM 615 O O . LEU A 1 78 ? -14.107 -3.139 10.194 1.00 94.75 78 LEU A O 1
ATOM 619 N N . ILE A 1 79 ? -15.652 -1.500 10.111 1.00 95.19 79 ILE A N 1
ATOM 620 C CA . ILE A 1 79 ? -15.963 -1.464 11.539 1.00 95.19 79 ILE A CA 1
ATOM 621 C C 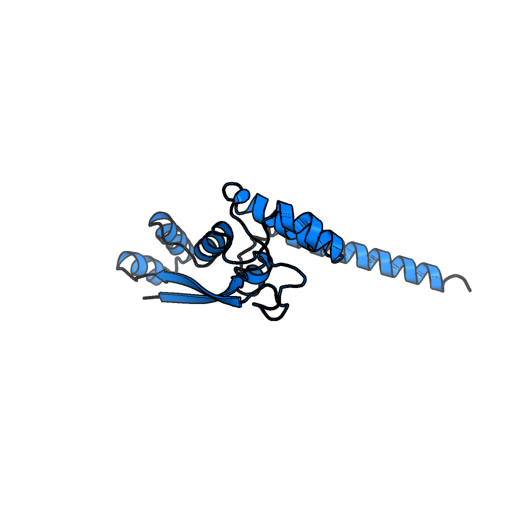. ILE A 1 79 ? -17.456 -1.755 11.699 1.00 95.19 79 ILE A C 1
ATOM 623 O O . ILE A 1 79 ? -18.322 -0.947 11.328 1.00 95.19 79 ILE A O 1
ATOM 627 N N . ALA A 1 80 ? -17.767 -2.936 12.229 1.00 93.00 80 ALA A N 1
ATOM 628 C CA . ALA A 1 80 ? -19.096 -3.227 12.744 1.00 93.00 80 ALA A CA 1
ATOM 629 C C . ALA A 1 80 ? -19.233 -2.497 14.084 1.00 93.00 80 ALA A C 1
ATOM 631 O O . ALA A 1 80 ? -18.421 -2.708 14.968 1.00 93.00 80 ALA A O 1
ATOM 632 N N . ILE A 1 81 ? -20.204 -1.586 14.187 1.00 94.88 81 ILE A N 1
ATOM 633 C CA . ILE A 1 81 ? -20.380 -0.770 15.393 1.00 94.88 81 ILE A CA 1
ATOM 634 C C . ILE A 1 81 ? -21.155 -1.585 16.419 1.00 94.88 81 ILE A C 1
ATOM 636 O O . ILE A 1 81 ? -22.331 -1.889 16.197 1.00 94.88 81 ILE A O 1
ATOM 640 N N . GLU A 1 82 ? -20.500 -1.867 17.531 1.00 94.88 82 GLU A N 1
ATOM 641 C CA . GLU A 1 82 ? -21.028 -2.525 18.715 1.00 94.88 82 GLU A CA 1
ATOM 642 C C . GLU A 1 82 ? 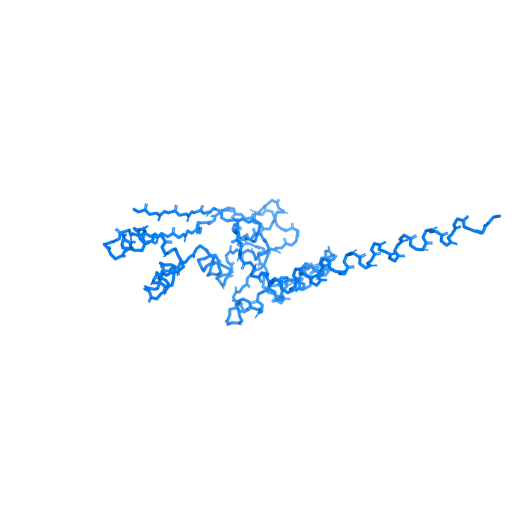-21.208 -1.519 19.860 1.00 94.88 82 GLU A C 1
ATOM 644 O O . GLU A 1 82 ? -20.872 -0.336 19.747 1.00 94.88 82 GLU A O 1
ATOM 649 N N . ASP A 1 83 ? -21.774 -1.965 20.980 1.00 97.06 83 ASP A N 1
ATOM 650 C CA . ASP A 1 83 ? -22.055 -1.077 22.112 1.00 97.06 83 ASP A CA 1
ATOM 651 C C . ASP A 1 83 ? -20.776 -0.518 22.750 1.00 97.06 83 ASP A C 1
ATOM 653 O O . ASP A 1 83 ? -20.753 0.646 23.145 1.00 97.06 83 ASP A O 1
ATOM 657 N N . ALA A 1 84 ? -19.683 -1.288 22.759 1.00 95.94 84 ALA A N 1
ATOM 658 C CA . ALA A 1 84 ? -18.384 -0.814 23.238 1.00 95.94 84 ALA A CA 1
ATOM 659 C C . ALA A 1 84 ? -17.849 0.367 22.404 1.00 95.94 84 ALA A C 1
ATOM 661 O O . ALA A 1 84 ? -17.322 1.329 22.961 1.00 95.94 84 ALA A O 1
ATOM 662 N N . ASP A 1 85 ? -18.042 0.344 21.081 1.00 96.88 85 ASP A N 1
ATOM 663 C CA . ASP A 1 85 ? -17.625 1.434 20.193 1.00 96.88 85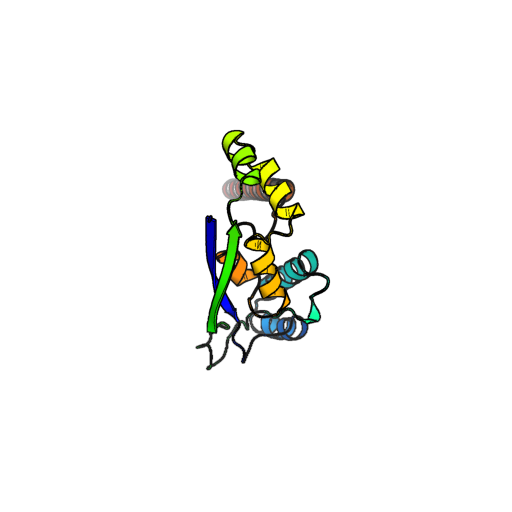 ASP A CA 1
ATOM 664 C C . ASP A 1 85 ? -18.395 2.730 20.485 1.00 96.88 85 ASP A C 1
ATOM 666 O O . ASP A 1 85 ? -17.844 3.832 20.410 1.00 96.88 85 ASP A O 1
ATOM 670 N N . ARG A 1 86 ? -19.680 2.613 20.852 1.00 96.81 86 ARG A N 1
ATOM 671 C CA . ARG A 1 86 ? -20.546 3.766 21.150 1.00 96.81 86 ARG A CA 1
ATOM 672 C C . ARG A 1 86 ? -20.059 4.557 22.354 1.00 96.81 86 ARG A C 1
ATOM 674 O O . ARG A 1 86 ? -20.208 5.780 22.353 1.00 96.81 86 ARG A O 1
ATOM 681 N N . GLU A 1 87 ? -19.460 3.894 23.340 1.00 98.19 87 GLU A N 1
ATOM 682 C CA . GLU A 1 87 ? -18.883 4.568 24.504 1.00 98.19 87 GLU A CA 1
ATOM 683 C C . GLU A 1 87 ? -17.697 5.455 24.102 1.00 98.19 87 GLU A C 1
ATOM 685 O O . GLU A 1 87 ? -17.641 6.618 24.508 1.00 98.19 87 GLU A O 1
ATOM 690 N N . PHE A 1 88 ? -16.814 4.981 23.213 1.00 98.12 88 PHE A N 1
ATOM 691 C CA . PHE A 1 88 ? -15.726 5.811 22.687 1.00 98.12 88 PHE A CA 1
ATOM 692 C C . PHE A 1 88 ? -16.241 6.989 21.855 1.00 98.12 88 PHE A C 1
ATOM 694 O O . PHE A 1 88 ? -15.762 8.113 22.013 1.00 98.12 88 PHE A O 1
ATOM 701 N N . ILE A 1 89 ? -17.241 6.755 20.997 1.00 96.62 89 ILE A N 1
ATOM 702 C CA . ILE A 1 89 ? -17.850 7.805 20.165 1.00 96.62 89 ILE A CA 1
ATOM 703 C C . ILE A 1 89 ? -18.474 8.894 21.046 1.00 96.62 89 ILE A C 1
ATOM 705 O O . ILE A 1 89 ? -18.251 10.082 20.811 1.00 96.62 89 ILE A O 1
ATOM 709 N N . LYS A 1 90 ? -19.226 8.506 22.082 1.00 97.94 90 LYS A N 1
ATOM 710 C CA . LYS A 1 90 ? -19.851 9.436 23.033 1.00 97.94 90 LYS A CA 1
ATOM 711 C C . LYS A 1 90 ? -18.810 10.247 23.806 1.00 97.94 90 LYS A C 1
ATOM 713 O O . LYS A 1 90 ? -19.022 11.435 24.037 1.00 97.94 90 LYS A O 1
ATOM 718 N N . ALA A 1 91 ? -17.698 9.617 24.180 1.00 98.06 91 ALA A N 1
ATOM 719 C CA . ALA A 1 91 ? -16.578 10.268 24.851 1.00 98.06 91 ALA A CA 1
ATOM 720 C C . ALA A 1 91 ? -15.685 11.100 23.908 1.00 98.06 91 ALA A C 1
ATOM 722 O O . ALA A 1 91 ? -14.794 11.793 24.391 1.00 98.06 91 ALA A O 1
ATOM 723 N N . GLN A 1 92 ? -15.907 11.038 22.588 1.00 97.81 92 GLN A N 1
ATOM 724 C CA . GLN A 1 92 ? -15.034 11.617 21.556 1.00 97.81 92 GLN A CA 1
ATOM 725 C C . GLN A 1 92 ? -13.579 11.108 21.630 1.00 97.81 92 GLN A C 1
ATOM 727 O O . GLN A 1 92 ? -12.648 11.782 21.186 1.00 97.81 92 GLN A O 1
ATOM 732 N N . ASP A 1 93 ? -13.370 9.900 22.164 1.00 97.88 93 ASP A N 1
ATOM 733 C CA . ASP A 1 93 ? -12.047 9.291 22.321 1.00 97.88 93 ASP A CA 1
ATOM 734 C C . ASP A 1 93 ? -11.673 8.446 21.095 1.00 97.88 93 ASP A C 1
ATOM 736 O O . ASP A 1 93 ? -11.652 7.214 21.121 1.00 97.88 93 ASP A O 1
ATOM 740 N N . TYR A 1 94 ? -11.367 9.119 19.986 1.00 94.94 94 TYR A N 1
ATOM 741 C CA . TYR A 1 94 ? -11.011 8.454 18.727 1.00 94.94 94 TYR A CA 1
ATOM 742 C C . TYR A 1 94 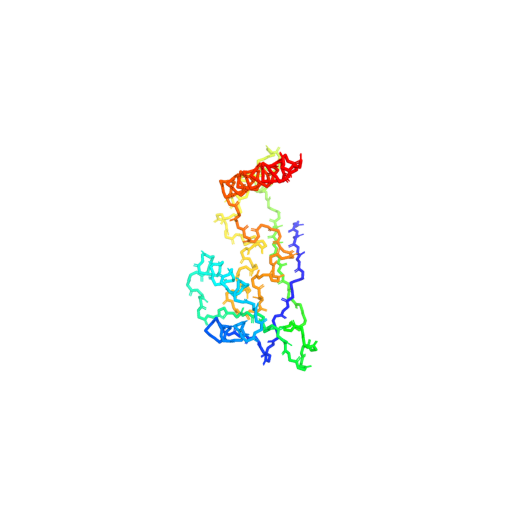? -9.692 7.666 18.810 1.00 94.94 94 TYR A C 1
ATOM 744 O O . TYR A 1 94 ? -9.528 6.649 18.133 1.00 94.94 94 TYR A O 1
ATOM 752 N N . LEU A 1 95 ? -8.744 8.106 19.647 1.00 95.56 95 LEU A N 1
ATOM 753 C CA . LEU A 1 95 ? -7.456 7.426 19.824 1.00 95.56 95 LEU A CA 1
ATOM 754 C C . LEU A 1 95 ? -7.596 6.169 20.688 1.00 95.56 95 LEU A C 1
ATOM 756 O O . LEU A 1 95 ? -6.997 5.137 20.379 1.00 95.56 95 LEU A O 1
ATOM 760 N N . GLY A 1 96 ? -8.379 6.234 21.768 1.00 97.56 96 GLY A N 1
ATOM 761 C CA . GLY A 1 96 ? -8.776 5.060 22.541 1.00 97.56 96 GLY A CA 1
ATOM 762 C C . GLY A 1 96 ? -9.542 4.065 21.687 1.00 97.56 96 GLY A C 1
ATOM 763 O O . GLY A 1 96 ? -9.206 2.881 21.705 1.00 97.56 96 GLY A O 1
ATOM 764 N N . TRP A 1 97 ? -10.462 4.551 20.852 1.00 96.88 97 TRP A N 1
ATOM 765 C CA . TRP A 1 97 ? -11.213 3.701 19.939 1.00 96.88 97 TRP A CA 1
ATOM 766 C C . TRP A 1 97 ? -10.314 2.964 18.942 1.00 96.88 97 TRP A C 1
ATOM 768 O O . TRP A 1 97 ? -10.406 1.747 18.807 1.00 96.88 97 TRP A O 1
ATOM 778 N N . SER A 1 98 ? -9.382 3.675 18.299 1.00 93.81 98 SER A N 1
ATOM 779 C CA . SER A 1 98 ? -8.420 3.076 17.365 1.00 93.81 98 SER A CA 1
ATOM 780 C C . SER A 1 98 ? -7.584 1.974 18.029 1.00 93.81 98 SER A C 1
ATOM 782 O O . SER A 1 98 ? -7.467 0.870 17.495 1.00 93.81 98 SER A O 1
ATOM 784 N N . ARG A 1 99 ? -7.076 2.219 19.246 1.00 95.44 99 ARG A N 1
ATOM 785 C CA . ARG A 1 99 ? -6.335 1.207 20.021 1.00 95.44 99 ARG A CA 1
ATOM 786 C C . ARG A 1 99 ? -7.206 0.010 20.401 1.00 95.44 99 ARG A C 1
ATOM 788 O O . ARG A 1 99 ? -6.732 -1.122 20.328 1.00 95.44 99 ARG A O 1
ATOM 795 N N . TYR A 1 100 ? -8.460 0.245 20.787 1.00 96.38 100 TYR A N 1
ATOM 796 C CA . TYR A 1 100 ? -9.420 -0.815 21.090 1.00 96.38 100 TYR A CA 1
ATOM 797 C C . TYR A 1 100 ? -9.655 -1.712 19.870 1.00 96.38 100 TYR A C 1
ATOM 799 O O . TYR A 1 100 ? -9.472 -2.924 19.968 1.00 96.38 100 TYR A O 1
ATOM 807 N N . LEU A 1 101 ? -9.955 -1.124 18.709 1.00 95.38 101 LEU A N 1
ATOM 808 C CA . LEU A 1 101 ? -10.157 -1.860 17.460 1.00 95.38 101 LEU A CA 1
ATOM 809 C C . LEU A 1 101 ? -8.915 -2.682 17.082 1.00 95.38 101 LEU A C 1
ATOM 811 O O . LEU A 1 101 ? -9.022 -3.870 16.776 1.00 95.38 101 LEU A O 1
ATOM 815 N N . GLN A 1 102 ? -7.722 -2.084 17.165 1.00 92.12 102 GLN A N 1
ATOM 816 C CA . GLN A 1 102 ? -6.459 -2.783 16.901 1.00 92.12 102 GLN A CA 1
ATOM 817 C C . GLN A 1 102 ? -6.247 -3.982 17.838 1.00 92.12 102 GLN A C 1
ATOM 819 O O . GLN A 1 102 ? -5.813 -5.041 17.381 1.00 92.12 102 GLN A O 1
ATOM 824 N N . ALA A 1 103 ? -6.589 -3.852 19.124 1.00 94.19 103 ALA A N 1
ATOM 825 C CA . ALA A 1 103 ? -6.511 -4.950 20.088 1.00 94.19 103 ALA A CA 1
ATOM 826 C C . ALA A 1 103 ? -7.507 -6.086 19.785 1.00 94.19 103 ALA A C 1
ATOM 828 O O . ALA A 1 103 ? -7.213 -7.240 20.085 1.00 94.19 103 ALA A O 1
ATOM 829 N N . GLN A 1 104 ? -8.641 -5.781 19.142 1.00 93.19 104 GLN A N 1
ATOM 830 C CA . GLN A 1 104 ? -9.598 -6.779 18.637 1.00 93.19 104 GLN A CA 1
ATOM 831 C C . GLN A 1 104 ? -9.178 -7.405 17.293 1.00 93.19 104 GLN A C 1
ATOM 833 O O . GLN A 1 104 ? -9.894 -8.236 16.739 1.00 93.19 104 GLN A O 1
ATOM 838 N N . GLY A 1 105 ? -8.020 -7.026 16.745 1.00 91.44 105 GLY A N 1
ATOM 839 C CA . GLY A 1 105 ? -7.524 -7.558 15.477 1.00 91.44 105 GLY A CA 1
ATOM 840 C C . GLY A 1 105 ? -8.161 -6.929 14.237 1.00 91.44 105 GLY A C 1
ATOM 841 O O . GLY A 1 105 ? -8.025 -7.489 13.149 1.00 91.44 105 GLY A O 1
ATOM 842 N N . TRP A 1 106 ? -8.821 -5.774 14.369 1.00 93.06 106 TRP A N 1
ATOM 843 C CA . TRP A 1 106 ? -9.331 -5.014 13.229 1.00 93.06 106 TRP A CA 1
ATOM 844 C C . TRP A 1 106 ? -8.182 -4.604 12.286 1.00 93.06 106 TRP A C 1
ATOM 846 O O . TRP A 1 106 ? -7.255 -3.906 12.715 1.00 93.06 106 TRP A O 1
ATOM 856 N N . PRO A 1 107 ? -8.202 -5.022 11.005 1.00 91.06 107 PRO A N 1
ATOM 857 C CA . PRO A 1 107 ? -7.242 -4.542 10.028 1.00 91.06 107 PRO A CA 1
ATOM 858 C C . PRO A 1 107 ? -7.715 -3.206 9.447 1.00 91.06 107 PRO A C 1
ATOM 860 O O . PRO A 1 107 ? -8.729 -3.146 8.748 1.00 91.06 107 PRO A O 1
ATOM 863 N N . ASP A 1 108 ? -6.938 -2.152 9.689 1.00 93.38 108 ASP A N 1
ATOM 864 C CA . ASP A 1 108 ? -7.102 -0.888 8.974 1.00 93.38 108 ASP A CA 1
ATOM 865 C C . ASP A 1 108 ? -6.770 -1.043 7.475 1.00 93.38 108 ASP A C 1
ATOM 867 O O . ASP A 1 108 ? -6.202 -2.048 7.007 1.00 93.38 108 ASP A O 1
ATOM 871 N N . ILE A 1 109 ? -7.130 -0.028 6.688 1.00 95.62 109 ILE A N 1
ATOM 872 C CA . ILE A 1 109 ? -6.954 -0.078 5.232 1.00 95.62 109 ILE A CA 1
ATOM 873 C C . ILE A 1 109 ? -5.473 -0.188 4.846 1.00 95.62 109 ILE A C 1
ATOM 875 O O . ILE A 1 109 ? -5.127 -0.828 3.845 1.00 95.62 109 ILE A O 1
ATOM 879 N N . ARG A 1 110 ? -4.580 0.378 5.665 1.00 95.25 110 ARG A N 1
ATOM 880 C CA . ARG A 1 110 ? -3.131 0.310 5.484 1.00 95.25 110 ARG A CA 1
ATOM 881 C C . ARG A 1 110 ? -2.634 -1.126 5.630 1.00 95.25 110 ARG A C 1
ATOM 883 O O . ARG A 1 110 ? -1.914 -1.609 4.759 1.00 95.25 110 ARG A O 1
ATOM 890 N N . ARG A 1 111 ? -3.046 -1.841 6.675 1.00 95.00 111 ARG A N 1
ATOM 891 C CA . ARG A 1 111 ? -2.682 -3.238 6.935 1.00 95.00 111 ARG A CA 1
ATOM 892 C C . ARG A 1 111 ? -3.215 -4.160 5.847 1.00 95.00 111 ARG A C 1
ATOM 894 O O . ARG A 1 111 ? -2.480 -5.033 5.387 1.00 95.00 111 ARG A O 1
ATOM 901 N N . HIS A 1 112 ? -4.445 -3.944 5.377 1.00 97.31 112 HIS A N 1
ATOM 902 C CA . HIS A 1 112 ? -4.973 -4.691 4.233 1.00 97.31 112 HIS A CA 1
ATOM 903 C C . HIS A 1 112 ? -4.152 -4.414 2.959 1.00 97.31 112 HIS A C 1
ATOM 905 O O . HIS A 1 112 ? -3.809 -5.342 2.226 1.00 97.31 112 HIS A O 1
ATOM 911 N N . THR A 1 113 ? -3.755 -3.164 2.716 1.00 97.88 113 THR A N 1
ATOM 912 C CA . THR A 1 113 ? -2.916 -2.801 1.561 1.00 97.88 113 THR A CA 1
ATOM 913 C C . THR A 1 113 ? -1.530 -3.444 1.633 1.00 97.88 113 THR A C 1
ATOM 915 O O . THR A 1 113 ? -1.096 -4.068 0.665 1.00 97.88 113 THR A O 1
ATOM 918 N N . LEU A 1 114 ? -0.866 -3.389 2.790 1.00 96.81 114 LEU A N 1
ATOM 919 C CA . LEU A 1 114 ? 0.417 -4.057 3.023 1.00 96.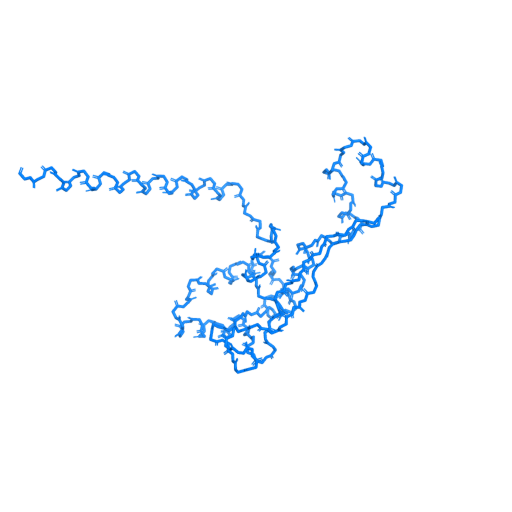81 114 LEU A CA 1
ATOM 920 C C . LEU A 1 114 ? 0.323 -5.571 2.826 1.00 96.81 114 LEU A C 1
ATOM 922 O O . LEU A 1 114 ? 1.217 -6.163 2.230 1.00 96.81 114 LEU A O 1
ATOM 926 N N . HIS A 1 115 ? -0.783 -6.192 3.240 1.00 97.25 115 HIS A N 1
ATOM 927 C CA . HIS A 1 115 ? -1.026 -7.606 2.972 1.00 97.25 115 HIS A CA 1
ATOM 928 C C . HIS A 1 115 ? -1.101 -7.903 1.463 1.00 97.25 115 HIS A C 1
ATOM 930 O O . HIS A 1 115 ? -0.507 -8.871 0.997 1.00 97.25 115 HIS A O 1
ATOM 936 N N . ARG A 1 116 ? -1.758 -7.050 0.663 1.00 98.19 116 ARG A N 1
ATOM 937 C CA . ARG A 1 116 ? -1.797 -7.202 -0.806 1.00 98.19 116 ARG A CA 1
ATOM 938 C C . ARG A 1 116 ? -0.418 -7.048 -1.453 1.00 98.19 116 ARG A C 1
ATOM 940 O O . ARG A 1 116 ? -0.115 -7.778 -2.398 1.00 98.19 116 ARG A O 1
ATOM 947 N N . ILE A 1 117 ? 0.409 -6.134 -0.946 1.00 98.25 117 ILE A N 1
ATOM 948 C CA . ILE A 1 117 ? 1.794 -5.945 -1.408 1.00 98.25 117 ILE A CA 1
ATOM 949 C C . ILE A 1 117 ? 2.642 -7.170 -1.051 1.00 98.25 117 ILE A C 1
ATOM 951 O O . ILE A 1 117 ? 3.338 -7.696 -1.915 1.00 98.25 117 ILE A O 1
ATOM 955 N N . ALA A 1 118 ? 2.525 -7.679 0.181 1.00 98.00 118 ALA A N 1
ATOM 956 C CA . ALA A 1 118 ? 3.226 -8.878 0.643 1.00 98.00 118 ALA A CA 1
ATOM 957 C C . ALA A 1 118 ? 2.911 -10.115 -0.215 1.00 98.00 118 ALA A C 1
ATOM 959 O O . ALA A 1 118 ? 3.792 -10.927 -0.468 1.00 98.00 118 ALA A O 1
ATOM 960 N N . LEU A 1 119 ? 1.677 -10.222 -0.718 1.00 97.75 119 LEU A N 1
ATOM 961 C CA . LEU A 1 119 ? 1.255 -11.273 -1.652 1.00 97.75 119 LEU A CA 1
ATOM 962 C C . LEU A 1 119 ? 1.721 -11.048 -3.106 1.00 97.75 119 LEU A C 1
ATOM 964 O O . LEU A 1 119 ? 1.315 -11.798 -3.995 1.00 97.75 119 LEU A O 1
ATOM 968 N N . GLY A 1 120 ? 2.484 -9.988 -3.388 1.00 98.12 120 GLY A N 1
ATOM 969 C CA . GLY A 1 120 ? 2.943 -9.648 -4.736 1.00 98.12 120 GLY A CA 1
ATOM 970 C C . GLY A 1 120 ? 1.819 -9.234 -5.692 1.00 98.12 120 GLY A C 1
ATOM 971 O O . GLY A 1 120 ? 1.948 -9.378 -6.906 1.00 98.12 120 GLY A O 1
ATOM 972 N N . GLN A 1 121 ? 0.686 -8.754 -5.168 1.00 98.56 121 GLN A N 1
ATOM 973 C CA . GLN A 1 121 ? -0.491 -8.413 -5.979 1.00 98.56 121 GLN A CA 1
ATOM 974 C C . GLN A 1 121 ? -0.529 -6.941 -6.404 1.00 98.56 121 GLN A C 1
ATOM 976 O O . GLN A 1 121 ? -1.225 -6.594 -7.363 1.00 98.56 121 GLN A O 1
ATOM 981 N N . VAL A 1 122 ? 0.176 -6.081 -5.672 1.00 98.31 122 VAL A N 1
ATOM 982 C CA . VAL A 1 122 ? 0.142 -4.623 -5.806 1.00 98.31 122 VAL A CA 1
ATOM 983 C C . VAL A 1 122 ? 1.560 -4.082 -5.648 1.00 98.31 122 VAL A C 1
ATOM 985 O O . VAL A 1 122 ? 2.300 -4.536 -4.778 1.00 98.31 122 VAL A O 1
ATOM 988 N N . ASP A 1 123 ? 1.924 -3.110 -6.480 1.00 98.19 123 ASP A N 1
ATOM 989 C CA . ASP A 1 123 ? 3.189 -2.387 -6.371 1.00 98.19 123 ASP A CA 1
ATOM 990 C C . ASP A 1 123 ? 3.133 -1.347 -5.239 1.00 98.19 123 ASP A C 1
ATOM 992 O O . ASP A 1 123 ? 2.165 -0.595 -5.130 1.00 98.19 123 ASP A O 1
ATOM 996 N N . ILE A 1 124 ? 4.179 -1.275 -4.408 1.00 96.81 124 ILE A N 1
ATOM 997 C CA . ILE A 1 124 ? 4.212 -0.390 -3.232 1.00 96.81 124 ILE A CA 1
ATOM 998 C C . ILE A 1 124 ? 4.134 1.107 -3.574 1.00 96.81 124 ILE A C 1
ATOM 1000 O O . ILE A 1 124 ? 3.471 1.863 -2.861 1.00 96.81 124 ILE A O 1
ATOM 1004 N N . ALA A 1 125 ? 4.746 1.542 -4.678 1.00 95.38 125 ALA A N 1
ATOM 1005 C CA . ALA A 1 125 ? 4.692 2.942 -5.093 1.00 95.38 125 ALA A CA 1
ATOM 1006 C C . ALA A 1 125 ? 3.293 3.268 -5.622 1.00 95.38 125 ALA A C 1
ATOM 1008 O O . ALA A 1 125 ? 2.661 4.225 -5.182 1.00 95.38 125 ALA A O 1
ATOM 1009 N N . SER A 1 126 ? 2.758 2.395 -6.478 1.00 96.25 126 SER A N 1
ATOM 1010 C CA . SER A 1 126 ? 1.419 2.569 -7.033 1.00 96.25 126 SER A CA 1
ATOM 1011 C C . SER A 1 126 ? 0.319 2.511 -5.969 1.00 96.25 126 SER A C 1
ATOM 1013 O O . SER A 1 126 ? -0.683 3.207 -6.118 1.00 96.25 126 SER A O 1
ATOM 1015 N N . ALA A 1 127 ? 0.492 1.725 -4.902 1.00 96.81 127 ALA A N 1
ATOM 1016 C CA . ALA A 1 127 ? -0.410 1.718 -3.751 1.00 96.81 127 ALA A CA 1
ATOM 1017 C C . ALA A 1 127 ? -0.333 3.015 -2.932 1.00 96.81 127 ALA A C 1
ATOM 1019 O O . ALA A 1 127 ? -1.364 3.495 -2.461 1.00 96.81 127 ALA A O 1
ATOM 1020 N N . SER A 1 128 ? 0.866 3.587 -2.784 1.00 94.56 128 SER A N 1
ATOM 1021 C CA . SER A 1 128 ? 1.095 4.817 -2.009 1.00 94.56 128 SER A CA 1
ATOM 1022 C C . SER A 1 128 ? 0.398 6.035 -2.620 1.00 94.56 128 SER A C 1
ATOM 1024 O O . SER A 1 128 ? 0.011 6.941 -1.895 1.00 94.56 128 SER A O 1
ATOM 1026 N N . GLU A 1 129 ? 0.164 6.036 -3.934 1.00 94.00 129 GLU A N 1
ATOM 1027 C CA . GLU A 1 129 ? -0.634 7.067 -4.619 1.00 94.00 129 GLU A CA 1
ATOM 1028 C C . GLU A 1 129 ? -2.138 7.007 -4.282 1.00 94.00 129 GLU A C 1
ATOM 1030 O O . GLU A 1 129 ? -2.879 7.938 -4.588 1.00 94.00 129 GLU A O 1
ATOM 1035 N N . GLN A 1 130 ? -2.626 5.889 -3.732 1.00 94.44 130 GLN A N 1
ATOM 1036 C CA . GLN A 1 130 ? -4.063 5.603 -3.596 1.00 94.44 130 GLN A CA 1
ATOM 1037 C C . GLN A 1 130 ? -4.514 5.406 -2.144 1.00 94.44 130 GLN A C 1
ATOM 1039 O O . GLN A 1 130 ? -5.711 5.524 -1.853 1.00 94.44 130 GLN A O 1
ATOM 1044 N N . VAL A 1 131 ? -3.575 5.087 -1.249 1.00 94.44 131 VAL A N 1
ATOM 1045 C CA . VAL A 1 131 ? -3.812 4.810 0.169 1.00 94.44 131 VAL A CA 1
ATOM 1046 C C . VAL A 1 131 ? -2.965 5.756 1.011 1.00 94.44 131 VAL A C 1
ATOM 1048 O O . VAL A 1 131 ? -1.748 5.600 1.117 1.00 94.44 131 VAL A O 1
ATOM 1051 N N . ASP A 1 132 ? -3.640 6.721 1.631 1.00 87.06 132 ASP A N 1
ATOM 1052 C CA . ASP A 1 132 ? -3.011 7.710 2.501 1.00 87.06 132 ASP A CA 1
ATOM 1053 C C . ASP A 1 132 ? -2.320 7.029 3.693 1.00 87.06 132 ASP A C 1
ATOM 1055 O O . ASP A 1 132 ? -2.819 6.053 4.259 1.00 87.06 132 ASP A O 1
ATOM 1059 N N . GLY A 1 133 ? -1.141 7.530 4.070 1.00 86.06 133 GLY A N 1
ATOM 1060 C CA . GLY A 1 133 ? -0.385 7.015 5.216 1.00 86.06 133 GLY A CA 1
ATOM 1061 C C . GLY A 1 133 ? 0.196 5.606 5.038 1.00 86.06 133 GLY A C 1
ATOM 1062 O O . GLY A 1 133 ? 0.666 5.021 6.016 1.00 86.06 133 GLY A O 1
ATOM 1063 N N . LEU A 1 134 ? 0.203 5.040 3.820 1.00 88.81 134 LEU A N 1
ATOM 1064 C CA . LEU A 1 134 ? 0.822 3.732 3.562 1.00 88.81 134 LEU A CA 1
ATOM 1065 C C . LEU A 1 134 ? 2.294 3.713 4.005 1.00 88.81 134 LEU A C 1
ATOM 1067 O O . LEU A 1 134 ? 2.730 2.790 4.705 1.00 88.81 134 LEU A O 1
ATOM 1071 N N . MET A 1 135 ? 3.009 4.789 3.675 1.00 83.06 135 MET A N 1
ATOM 1072 C CA . MET A 1 135 ? 4.362 5.073 4.133 1.00 83.06 135 MET A CA 1
ATOM 1073 C C . MET A 1 135 ? 4.307 5.959 5.386 1.00 83.06 135 MET A C 1
ATOM 1075 O O . MET A 1 135 ? 3.935 7.128 5.275 1.00 83.06 135 MET A O 1
ATOM 1079 N N . PRO A 1 136 ? 4.660 5.450 6.580 1.00 67.81 136 PRO A N 1
ATOM 1080 C CA . PRO A 1 136 ? 4.777 6.297 7.756 1.00 67.81 136 PRO A CA 1
ATOM 1081 C C . PRO A 1 136 ? 5.993 7.206 7.571 1.00 67.81 136 PRO A C 1
ATOM 1083 O O . PRO A 1 136 ? 7.133 6.757 7.667 1.00 67.81 136 PRO A O 1
ATOM 1086 N N . VAL A 1 137 ? 5.754 8.483 7.278 1.00 67.44 137 VAL A N 1
ATOM 1087 C CA . VAL A 1 137 ? 6.812 9.493 7.297 1.00 67.44 137 VAL A CA 1
ATOM 1088 C C . VAL A 1 137 ? 6.910 10.017 8.721 1.00 67.44 137 VAL A C 1
ATOM 1090 O O . VAL A 1 137 ? 5.921 10.484 9.288 1.00 67.44 137 VAL A O 1
ATOM 1093 N N . SER A 1 138 ? 8.089 9.902 9.331 1.00 77.19 138 SER A N 1
ATOM 1094 C CA . SER A 1 138 ? 8.296 10.493 10.649 1.00 77.19 138 SER A CA 1
ATOM 1095 C C . SER A 1 138 ? 8.277 12.019 10.529 1.00 77.19 138 SER A C 1
ATOM 1097 O O . SER A 1 138 ? 8.790 12.579 9.558 1.00 77.19 138 SER A O 1
ATOM 1099 N N . SER A 1 139 ? 7.719 12.707 11.527 1.00 79.50 139 SER A N 1
ATOM 1100 C CA . SER A 1 139 ? 7.777 14.173 11.576 1.00 79.50 139 SER A CA 1
ATOM 1101 C C . SER A 1 139 ? 9.221 14.679 11.557 1.00 79.50 139 SER A C 1
ATOM 1103 O O . SER A 1 139 ? 9.505 15.682 10.919 1.00 79.50 139 SER A O 1
ATOM 1105 N N . GLN A 1 140 ? 10.148 13.941 12.174 1.00 80.94 140 GLN A N 1
ATOM 1106 C CA . GLN A 1 140 ? 11.578 14.251 12.156 1.00 80.94 140 GLN A CA 1
ATOM 1107 C C . GLN A 1 140 ? 12.144 14.259 10.733 1.00 80.94 140 GLN A C 1
ATOM 1109 O O . GLN A 1 140 ? 12.843 15.198 10.371 1.00 80.94 140 GLN A O 1
ATOM 1114 N N . SER A 1 141 ? 11.803 13.258 9.919 1.00 78.56 141 SER A N 1
ATOM 1115 C CA . SER A 1 141 ? 12.240 13.178 8.521 1.00 78.56 141 SER A CA 1
ATOM 1116 C C . SER A 1 141 ? 11.673 14.326 7.685 1.00 78.56 141 SER A C 1
ATOM 1118 O O . SER A 1 141 ? 12.402 14.911 6.893 1.00 78.56 141 SER A O 1
ATOM 1120 N N . LEU A 1 142 ? 10.404 14.696 7.904 1.00 76.31 142 LEU A N 1
ATOM 1121 C CA . LEU A 1 142 ? 9.793 15.856 7.243 1.00 76.31 142 LEU A CA 1
ATOM 1122 C C . LEU A 1 142 ? 10.513 17.156 7.614 1.00 76.31 142 LEU A C 1
ATOM 1124 O O . LEU A 1 142 ? 10.839 17.950 6.739 1.00 76.31 142 LEU A O 1
ATOM 1128 N N . TYR A 1 143 ? 10.791 17.366 8.902 1.00 87.50 143 TYR A N 1
ATOM 1129 C CA . TYR A 1 143 ? 11.486 18.568 9.365 1.00 87.50 143 TYR A CA 1
ATOM 1130 C C . TYR A 1 143 ? 12.917 18.650 8.834 1.00 87.50 143 TYR A C 1
ATOM 1132 O O . TYR A 1 143 ? 13.359 19.729 8.455 1.00 87.50 143 TYR A O 1
ATOM 1140 N N . GLN A 1 144 ? 13.628 17.521 8.780 1.00 84.19 144 GLN A N 1
ATOM 1141 C CA . GLN A 1 144 ? 14.969 17.453 8.201 1.00 84.19 144 GLN A CA 1
ATOM 1142 C C . GLN A 1 144 ? 14.959 17.818 6.718 1.00 84.19 144 GLN A C 1
ATOM 1144 O O . GLN A 1 144 ? 15.789 18.617 6.299 1.00 84.19 144 GLN A O 1
ATOM 1149 N N . GLN A 1 145 ? 14.006 17.284 5.950 1.00 82.62 145 GLN A N 1
ATOM 1150 C CA . GLN A 1 145 ? 13.886 17.587 4.528 1.00 82.62 145 GLN A CA 1
ATOM 1151 C C . GLN A 1 145 ? 13.577 19.071 4.287 1.00 82.62 145 GLN A C 1
ATOM 1153 O O . GLN A 1 145 ? 14.264 19.712 3.500 1.00 82.62 145 GLN A O 1
ATOM 1158 N N . ILE A 1 146 ? 12.604 19.639 5.009 1.00 88.50 146 ILE A N 1
ATOM 1159 C CA . ILE A 1 146 ? 12.274 21.071 4.902 1.00 88.50 146 ILE A CA 1
ATOM 1160 C C . ILE A 1 146 ? 13.499 21.932 5.241 1.00 88.50 146 ILE A C 1
ATOM 1162 O O . ILE A 1 146 ? 13.777 22.902 4.544 1.00 88.50 146 ILE A O 1
ATOM 1166 N N . GLY A 1 147 ? 14.255 21.567 6.283 1.00 90.81 147 GLY A N 1
ATOM 1167 C CA . GLY A 1 147 ? 15.493 22.263 6.641 1.00 90.81 147 GLY A CA 1
ATOM 1168 C C . GLY A 1 147 ? 16.547 22.212 5.532 1.00 90.81 147 GLY A C 1
ATOM 1169 O O . GLY A 1 147 ? 17.118 23.240 5.192 1.00 90.81 147 GLY A O 1
ATOM 1170 N N . GLN A 1 148 ? 16.752 21.042 4.920 1.00 88.44 148 GLN A N 1
ATOM 1171 C CA . GLN A 1 148 ? 17.685 20.873 3.802 1.00 88.44 148 GLN A CA 1
ATOM 1172 C C . GLN A 1 148 ? 17.288 21.716 2.587 1.00 88.44 148 GLN A C 1
ATOM 1174 O O . GLN A 1 148 ? 18.134 22.407 2.030 1.00 88.44 148 GLN A O 1
ATOM 1179 N N . GLU A 1 149 ? 16.006 21.721 2.216 1.00 88.44 149 GLU A N 1
ATOM 1180 C CA . GLU A 1 149 ? 15.497 22.532 1.102 1.00 88.44 149 GLU A CA 1
ATOM 1181 C C . GLU A 1 149 ? 15.705 24.037 1.353 1.00 88.44 149 GLU A C 1
ATOM 1183 O O . GLU A 1 149 ? 16.090 24.775 0.444 1.00 88.44 149 GLU A O 1
ATOM 1188 N N . MET A 1 150 ? 15.493 24.498 2.591 1.00 88.62 150 MET A N 1
ATOM 1189 C CA . MET A 1 150 ? 15.746 25.889 2.985 1.00 88.62 150 MET A CA 1
ATOM 1190 C C . MET A 1 150 ? 17.236 26.250 2.903 1.00 88.62 150 MET A C 1
ATOM 1192 O O . MET A 1 150 ? 17.579 27.324 2.404 1.00 88.62 150 MET A O 1
ATOM 1196 N N . ASP A 1 151 ? 18.119 25.362 3.364 1.00 90.62 151 ASP A N 1
ATOM 1197 C CA . ASP A 1 151 ? 19.571 25.562 3.317 1.00 90.62 151 ASP A CA 1
ATOM 1198 C C . ASP A 1 151 ? 20.096 25.566 1.868 1.00 90.62 151 ASP A C 1
ATOM 1200 O O . ASP A 1 151 ? 20.950 26.378 1.506 1.00 90.62 151 ASP A O 1
ATOM 1204 N N . GLU A 1 152 ? 19.566 24.690 1.011 1.00 86.00 152 GLU A N 1
ATOM 1205 C CA . GLU A 1 152 ? 19.893 24.631 -0.417 1.00 86.00 152 GLU A CA 1
ATOM 1206 C C . GLU A 1 152 ? 19.470 25.908 -1.154 1.00 86.00 152 GLU A C 1
ATOM 1208 O O . GLU A 1 152 ? 20.262 26.456 -1.924 1.00 86.00 152 GLU A O 1
ATOM 1213 N N . GLN A 1 153 ? 18.270 26.431 -0.879 1.00 78.25 153 GLN A N 1
ATOM 1214 C CA . GLN A 1 153 ? 17.797 27.703 -1.438 1.00 78.25 153 GLN A CA 1
ATOM 1215 C C . GLN A 1 153 ? 18.663 28.884 -0.985 1.00 78.25 153 GLN A C 1
ATOM 1217 O O . GLN A 1 153 ? 19.060 29.709 -1.807 1.00 78.25 153 GLN A O 1
ATOM 1222 N N . ALA A 1 154 ? 19.018 28.940 0.302 1.00 79.50 154 ALA A N 1
ATOM 1223 C CA . ALA A 1 154 ? 19.885 29.989 0.834 1.00 79.50 154 ALA A CA 1
ATOM 1224 C C . ALA A 1 154 ? 21.288 29.967 0.198 1.00 79.50 154 ALA A C 1
ATOM 1226 O O . ALA A 1 154 ? 21.870 31.024 -0.056 1.00 79.50 154 ALA A O 1
ATOM 1227 N N . ASN A 1 155 ? 21.826 28.778 -0.085 1.00 78.31 155 ASN A N 1
ATOM 1228 C CA . ASN A 1 155 ? 23.111 28.620 -0.767 1.00 78.31 155 ASN A CA 1
ATOM 1229 C C . ASN A 1 155 ? 23.027 28.954 -2.268 1.00 78.31 155 ASN A C 1
ATOM 1231 O O . ASN A 1 155 ? 23.959 29.550 -2.813 1.00 78.31 155 ASN A O 1
ATOM 1235 N N . ALA A 1 156 ? 21.923 28.618 -2.941 1.00 74.06 156 ALA A N 1
ATOM 1236 C CA . ALA A 1 156 ? 21.699 28.965 -4.345 1.00 74.06 156 ALA A CA 1
ATOM 1237 C C . ALA A 1 156 ? 21.640 30.491 -4.556 1.00 74.06 156 ALA A C 1
ATOM 1239 O O . ALA A 1 156 ? 22.372 31.013 -5.401 1.00 74.06 156 ALA A O 1
ATOM 1240 N N . ASP A 1 157 ? 20.892 31.215 -3.715 1.00 67.94 157 ASP A N 1
ATOM 1241 C CA . ASP A 1 157 ? 20.802 32.684 -3.760 1.00 67.94 157 ASP A CA 1
ATOM 1242 C C . ASP A 1 157 ? 22.171 33.358 -3.539 1.00 67.94 157 ASP A C 1
ATOM 1244 O O . ASP A 1 157 ? 22.532 34.314 -4.225 1.00 67.94 157 ASP A O 1
ATOM 1248 N N . GLN A 1 158 ? 22.998 32.842 -2.622 1.00 61.06 158 GLN A N 1
ATOM 1249 C CA . GLN A 1 158 ? 24.349 33.377 -2.382 1.00 61.06 158 GLN A CA 1
ATOM 1250 C C . GLN A 1 158 ? 25.297 33.176 -3.575 1.00 61.06 158 GLN A C 1
ATOM 1252 O O . GLN A 1 158 ? 26.201 33.989 -3.812 1.00 61.06 158 GLN A O 1
ATOM 1257 N N . THR A 1 159 ? 25.089 32.106 -4.343 1.00 61.75 159 THR A N 1
ATOM 1258 C CA . THR A 1 159 ? 25.905 31.780 -5.517 1.00 61.75 159 THR A CA 1
ATOM 1259 C C . THR A 1 159 ? 25.541 32.673 -6.710 1.00 61.75 159 THR A C 1
ATOM 1261 O O . THR A 1 159 ? 26.436 33.124 -7.427 1.00 61.75 159 THR A O 1
ATOM 1264 N N . GLU A 1 160 ? 24.261 33.022 -6.882 1.00 57.41 160 GLU A N 1
ATOM 1265 C CA . GLU A 1 160 ? 23.813 33.975 -7.910 1.00 57.41 160 GLU A CA 1
ATOM 1266 C C . GLU A 1 160 ? 24.267 35.414 -7.615 1.00 57.41 160 GLU A C 1
ATOM 1268 O O . GLU A 1 160 ? 24.772 36.100 -8.507 1.00 57.41 160 GLU A O 1
ATOM 1273 N N . VAL A 1 161 ? 24.200 35.861 -6.354 1.00 58.41 161 VAL A N 1
ATOM 1274 C CA . VAL A 1 161 ? 24.661 37.207 -5.953 1.00 58.41 161 VAL A CA 1
ATOM 1275 C C . VAL A 1 161 ? 26.174 37.377 -6.163 1.00 58.41 161 VAL A C 1
ATOM 1277 O O . VAL A 1 161 ? 26.637 38.454 -6.547 1.00 58.41 161 VAL A O 1
ATOM 1280 N N . SER A 1 162 ? 26.951 36.305 -5.996 1.00 55.47 162 SER A N 1
ATOM 1281 C CA . SER A 1 162 ? 28.405 36.310 -6.215 1.00 55.47 162 SER A CA 1
ATOM 1282 C C . SER A 1 162 ? 28.800 36.400 -7.698 1.00 55.47 162 SER A C 1
ATOM 1284 O O . SER A 1 162 ? 29.906 36.842 -8.007 1.00 55.47 162 SER A O 1
ATOM 1286 N N . HIS A 1 163 ? 27.911 36.027 -8.628 1.00 51.97 163 HIS A N 1
ATOM 1287 C CA . HIS A 1 163 ? 28.193 36.049 -10.068 1.00 51.97 163 HIS A CA 1
ATOM 1288 C C . HIS A 1 163 ? 27.842 37.394 -10.739 1.00 51.97 163 HIS A C 1
ATOM 1290 O O . HIS A 1 163 ? 28.424 37.731 -11.771 1.00 51.97 163 HIS A O 1
ATOM 1296 N N . VAL A 1 164 ? 26.945 38.190 -10.141 1.00 56.03 164 VAL A N 1
ATOM 1297 C CA . VAL A 1 164 ? 26.529 39.518 -10.648 1.00 56.03 164 VAL A CA 1
ATOM 1298 C C . VAL A 1 164 ? 27.472 40.648 -10.182 1.00 56.03 164 VAL A C 1
ATOM 1300 O O . VAL A 1 164 ? 27.486 41.726 -10.768 1.00 56.03 164 VAL A O 1
ATOM 1303 N N . GLY A 1 165 ? 28.310 40.405 -9.168 1.00 50.12 165 GLY A N 1
ATOM 1304 C CA . GLY A 1 165 ? 29.245 41.387 -8.594 1.00 50.12 165 GLY A CA 1
ATOM 1305 C C . GLY A 1 165 ? 30.615 41.516 -9.278 1.00 50.12 165 GLY A C 1
ATOM 1306 O O . GLY A 1 165 ? 31.469 42.236 -8.765 1.00 50.12 165 GLY A O 1
ATOM 1307 N N . VAL A 1 166 ? 30.853 40.831 -10.403 1.00 52.69 166 VAL A N 1
ATOM 1308 C CA . VAL A 1 166 ? 32.095 40.948 -11.191 1.00 52.69 166 VAL A CA 1
ATOM 1309 C C . VAL A 1 166 ? 31.755 41.463 -12.591 1.00 52.69 166 VAL A C 1
ATOM 1311 O O . VAL A 1 166 ? 31.612 40.701 -13.546 1.00 52.69 166 VAL A O 1
ATOM 1314 N N . SER A 1 167 ? 31.575 42.776 -12.712 1.00 40.59 167 SER A N 1
ATOM 1315 C CA . SER A 1 167 ? 31.599 43.533 -13.973 1.00 40.59 167 SER A CA 1
ATOM 1316 C C . SER A 1 167 ? 32.111 44.940 -13.710 1.00 40.59 167 SER A C 1
ATOM 1318 O O . SER A 1 167 ? 31.692 45.527 -12.688 1.00 40.59 167 SER A O 1
#

Sequence (167 aa):
LFTHQKLVRKLCPHCALTLDEAKAAYDHHDEQAAYQTKLTQVSTLLPEAHHQVRVKHPAGCKHCRQTGESGRLLVLELIAIEDADREFIKAQDYLGWSRYLQAQGWPDIRRHTLHRIALGQVDIASASEQVDGLMPVSSQSLYQQIGQEMDEQANADQTEVSHVGVS

pLDDT: mean 91.45, std 11.27, range [40.59, 98.81]